Protein AF-A0A0C3RYG2-F1 (afdb_monomer_lite)

Secondary structure (DSSP, 8-state):
--------HHHHHHH-HHHHHHTTS---S---EETTEEPPP--S-HHHHHHHHHHHH-TT-HHHHHHT-SS--TTHHHHHHHHHHHHHHTT-HHHHHHHHHHHHHHS--SHHHHHHHHHHHHHHHHHHHSHHHHHHHTT-BTTB-SGGGS--HHHHHHHHHHHT-

Radius of gyration: 21.1 Å; chains: 1; bounding box: 51×34×57 Å

Organism: Phlebiopsis gigantea (strain 11061_1 CR5-6) (NCBI:txid745531)

Sequence (165 aa):
ISTLFRVNKGILGFNSPVFSGMFLLPEASTQELYEGVLVVRVTDTTEELVALLTTLHNPGMHHARSLLHSRVDPDLPSHLTPLMRMATKYLFDHVRTRVIAILHERWPQSFEQWLRAHAELSVIQDEQKHPRNRAAQGGLVDGKAVHERMPEPCAAIRFAQDYDV

Foldseek 3Di:
DDDDDDDDLCLLVVQFVQSVVVVPPPDDPDFDDDPNHGDDDDPDDPVLCCLQRVCSVDVVVVVLCVVVVALQAQCLLVVCLSPCVVCVVRVRVVSNVVSVVVLPVSDDPDPVSVVVVVVVLVVLQVQLVPPVNCVPQVSDDVNDDSSSRHHHPVSSVVSCVVNVD

pLDDT: mean 79.76, std 12.86, range [42.88, 95.56]

Structure (mmCIF, N/CA/C/O backbone):
data_AF-A0A0C3RYG2-F1
#
_entry.id   AF-A0A0C3RYG2-F1
#
loop_
_atom_site.group_PDB
_atom_site.id
_atom_site.type_symbol
_atom_site.label_atom_id
_atom_site.label_alt_id
_atom_site.label_comp_id
_atom_site.label_asym_id
_atom_site.label_entity_id
_atom_site.label_seq_id
_atom_site.pdbx_PDB_ins_code
_atom_site.Cartn_x
_atom_site.Cartn_y
_atom_site.Cartn_z
_atom_site.occupancy
_atom_site.B_iso_or_equiv
_atom_site.auth_seq_id
_atom_site.auth_comp_id
_atom_site.auth_asym_id
_atom_site.auth_atom_id
_atom_site.pdbx_PDB_model_num
ATOM 1 N N . ILE A 1 1 ? 2.378 17.391 18.733 1.00 61.00 1 ILE A N 1
ATOM 2 C CA . ILE A 1 1 ? 1.267 17.956 17.930 1.00 61.00 1 ILE A CA 1
ATOM 3 C C . ILE A 1 1 ? 0.307 16.808 17.657 1.00 61.00 1 ILE A C 1
ATOM 5 O O . ILE A 1 1 ? 0.777 15.764 17.229 1.00 61.00 1 ILE A O 1
ATOM 9 N N . SER A 1 2 ? -0.975 16.944 17.993 1.00 75.00 2 SER A N 1
ATOM 10 C CA . SER A 1 2 ? -2.005 15.942 17.685 1.00 75.00 2 SER A CA 1
ATOM 11 C C . SER A 1 2 ? -2.727 16.338 16.398 1.00 75.00 2 SER A C 1
ATOM 13 O O . SER A 1 2 ? -3.258 17.446 16.331 1.00 75.00 2 SER A O 1
ATOM 15 N N . THR A 1 3 ? -2.751 15.455 15.401 1.00 89.94 3 THR A N 1
ATOM 16 C CA . THR A 1 3 ? -3.464 15.681 14.134 1.00 89.94 3 THR A CA 1
ATOM 17 C C . THR A 1 3 ? -4.862 15.074 14.206 1.00 89.94 3 THR A C 1
ATOM 19 O O . THR A 1 3 ? -5.022 13.950 14.680 1.00 89.94 3 THR A O 1
ATOM 22 N N . LEU A 1 4 ? -5.872 15.805 13.731 1.00 91.69 4 LEU A N 1
ATOM 23 C CA . LEU A 1 4 ? -7.258 15.345 13.655 1.00 91.69 4 LEU A CA 1
ATOM 24 C C . LEU A 1 4 ? -7.704 15.285 12.194 1.00 91.69 4 LEU A C 1
ATOM 26 O O . LEU A 1 4 ? -7.449 16.207 11.421 1.00 91.69 4 LEU A O 1
ATOM 30 N N . PHE A 1 5 ? -8.408 14.213 11.839 1.00 91.06 5 PHE A N 1
ATOM 31 C CA . PHE A 1 5 ? -9.003 14.024 10.521 1.00 91.06 5 PHE A CA 1
ATOM 32 C C . PHE A 1 5 ? -10.514 13.908 10.658 1.00 91.06 5 PHE A C 1
ATOM 34 O O . PHE A 1 5 ? -11.012 13.111 11.452 1.00 91.06 5 PHE A O 1
ATOM 41 N N . ARG A 1 6 ? -11.251 14.677 9.853 1.00 91.56 6 ARG A N 1
ATOM 42 C CA . ARG A 1 6 ? -12.708 14.565 9.759 1.00 91.56 6 ARG A CA 1
ATOM 43 C C . ARG A 1 6 ? -13.069 13.787 8.503 1.00 91.56 6 ARG A C 1
ATOM 45 O O . ARG A 1 6 ? -12.725 14.190 7.397 1.00 91.56 6 ARG A O 1
ATOM 52 N N . VAL A 1 7 ? -13.746 12.661 8.689 1.00 90.50 7 VAL A N 1
ATOM 53 C CA . VAL A 1 7 ? -13.980 11.649 7.651 1.00 90.50 7 VAL A CA 1
ATOM 54 C C . VAL A 1 7 ? -15.409 11.126 7.717 1.00 90.50 7 VAL A C 1
ATOM 56 O O . VAL A 1 7 ? -16.079 11.228 8.746 1.00 90.50 7 VAL A O 1
ATOM 59 N N . ASN A 1 8 ? -15.896 10.557 6.614 1.00 90.50 8 ASN A N 1
ATOM 60 C CA . ASN A 1 8 ? -17.226 9.960 6.578 1.00 90.50 8 ASN A CA 1
ATOM 61 C C . ASN A 1 8 ? -17.206 8.550 7.201 1.00 90.50 8 ASN A C 1
ATOM 63 O O . ASN A 1 8 ? -16.564 7.637 6.678 1.00 90.50 8 ASN A O 1
ATOM 67 N N . LYS A 1 9 ? -17.961 8.371 8.295 1.00 90.06 9 LYS A N 1
ATOM 68 C CA . LYS A 1 9 ? -18.117 7.093 9.013 1.00 90.06 9 LYS A CA 1
ATOM 69 C C . LYS A 1 9 ? -18.581 5.955 8.096 1.00 90.06 9 LYS A C 1
ATOM 71 O O . LYS A 1 9 ? -18.072 4.845 8.198 1.00 90.06 9 LYS A O 1
ATOM 76 N N . GLY A 1 10 ? -19.524 6.235 7.195 1.00 90.31 10 GLY A N 1
ATOM 77 C CA . GLY A 1 10 ? -20.069 5.261 6.251 1.00 90.31 10 GLY A CA 1
ATOM 78 C C . GLY A 1 10 ? -19.032 4.782 5.240 1.00 90.31 10 GLY A C 1
ATOM 79 O O . GLY A 1 10 ? -18.930 3.583 5.019 1.00 90.31 10 GLY A O 1
ATOM 80 N N . ILE A 1 11 ? -18.209 5.687 4.695 1.00 90.12 11 ILE A N 1
ATOM 81 C CA . ILE A 1 11 ? -17.124 5.310 3.771 1.00 90.12 11 ILE A CA 1
ATOM 82 C C . ILE A 1 11 ? -16.127 4.390 4.476 1.00 90.12 11 ILE A C 1
ATOM 84 O O . ILE A 1 11 ? -15.783 3.348 3.928 1.00 90.12 11 ILE A O 1
ATOM 88 N N . LEU A 1 12 ? -15.687 4.735 5.689 1.00 91.69 12 LEU A N 1
ATOM 89 C CA . LEU A 1 12 ? -14.738 3.898 6.428 1.00 91.69 12 LEU A CA 1
ATOM 90 C C . LEU A 1 12 ? -15.342 2.554 6.840 1.00 91.69 12 LEU A C 1
ATOM 92 O O . LEU A 1 12 ? -14.717 1.525 6.617 1.00 91.69 12 LEU A O 1
ATOM 96 N N . GLY A 1 13 ? -16.555 2.553 7.395 1.00 92.62 13 GLY A N 1
ATOM 97 C CA . GLY A 1 13 ? -17.217 1.328 7.846 1.00 92.62 13 GLY A CA 1
ATOM 98 C C . GLY A 1 13 ? -17.579 0.383 6.698 1.00 92.62 13 GLY A C 1
ATOM 99 O O . GLY A 1 13 ? -17.436 -0.823 6.836 1.00 92.62 13 GLY A O 1
ATOM 100 N N . PHE A 1 14 ? -17.983 0.915 5.541 1.00 91.69 14 PHE A N 1
ATOM 101 C CA . PHE A 1 14 ? -18.263 0.100 4.354 1.00 91.69 14 PHE A CA 1
ATOM 102 C C . PHE A 1 14 ? -17.008 -0.600 3.823 1.00 91.69 14 PHE A C 1
ATOM 104 O O . PHE A 1 14 ? -17.065 -1.736 3.366 1.00 91.69 14 PHE A O 1
ATOM 111 N N . ASN A 1 15 ? -15.874 0.093 3.878 1.00 91.44 15 ASN A N 1
ATOM 112 C CA . ASN A 1 15 ? -14.630 -0.353 3.268 1.00 91.44 15 ASN A CA 1
ATOM 113 C C . ASN A 1 15 ? -13.715 -1.148 4.212 1.00 91.44 15 ASN A C 1
ATOM 115 O O . ASN A 1 15 ? -12.769 -1.772 3.735 1.00 91.44 15 ASN A O 1
ATOM 119 N N . SER A 1 16 ? -13.969 -1.100 5.522 1.00 95.19 16 SER A N 1
ATOM 120 C CA . SER A 1 16 ? -13.174 -1.766 6.550 1.00 95.19 16 SER A CA 1
ATOM 121 C C . SER A 1 16 ? -14.073 -2.360 7.638 1.00 95.19 16 SER A C 1
ATOM 123 O O . SER A 1 16 ? -14.720 -1.613 8.385 1.00 95.19 16 SER A O 1
ATOM 125 N N . PRO A 1 17 ? -14.066 -3.693 7.817 1.00 94.75 17 PRO A N 1
ATOM 126 C CA . PRO A 1 17 ? -14.790 -4.332 8.909 1.00 94.75 17 PRO A CA 1
ATOM 127 C C . PRO A 1 17 ? -14.222 -3.936 10.278 1.00 94.75 17 PRO A C 1
ATOM 129 O O . PRO A 1 17 ? -14.970 -3.889 11.252 1.00 94.75 17 PRO A O 1
ATOM 132 N N . VAL A 1 18 ? -12.931 -3.589 10.362 1.00 93.88 18 VAL A N 1
ATOM 133 C CA . VAL A 1 18 ? -12.302 -3.101 11.599 1.00 93.88 18 VAL A CA 1
ATOM 134 C C . VAL A 1 18 ? -12.916 -1.768 12.016 1.00 93.88 18 VAL A C 1
ATOM 136 O O . VAL A 1 18 ? -13.391 -1.645 13.144 1.00 93.88 18 VAL A O 1
ATOM 139 N N . PHE A 1 19 ? -12.980 -0.791 11.106 1.00 92.44 19 PHE A N 1
ATOM 140 C CA . PHE A 1 19 ? -13.630 0.488 11.397 1.00 92.44 19 PHE A CA 1
ATOM 141 C C . PHE A 1 19 ? -15.129 0.313 11.645 1.00 92.44 19 PHE A C 1
ATOM 143 O O . PHE A 1 19 ? -15.652 0.899 12.591 1.00 92.44 19 PHE A O 1
ATOM 150 N N . SER A 1 20 ? -15.812 -0.541 10.874 1.00 92.19 20 SER A N 1
ATOM 151 C CA . SER A 1 20 ? -17.217 -0.876 11.136 1.00 92.19 20 SER A CA 1
ATOM 152 C C . SER A 1 20 ? -17.419 -1.414 12.554 1.00 92.19 20 SER A C 1
ATOM 154 O O . SER A 1 20 ? -18.328 -0.973 13.251 1.00 92.19 20 SER A O 1
ATOM 156 N N . GLY A 1 21 ? -16.557 -2.325 13.009 1.00 90.00 21 GLY A N 1
ATOM 157 C CA . GLY A 1 21 ? -16.584 -2.858 14.369 1.00 90.00 21 GLY A CA 1
ATOM 158 C C . GLY A 1 21 ? -16.312 -1.784 15.422 1.00 90.00 21 GLY A C 1
ATOM 159 O O . GLY A 1 21 ? -17.091 -1.649 16.362 1.00 90.00 21 GLY A O 1
ATOM 160 N N . MET A 1 22 ? -15.274 -0.960 15.233 1.00 88.31 22 MET A N 1
ATOM 161 C CA . MET A 1 22 ? -14.938 0.1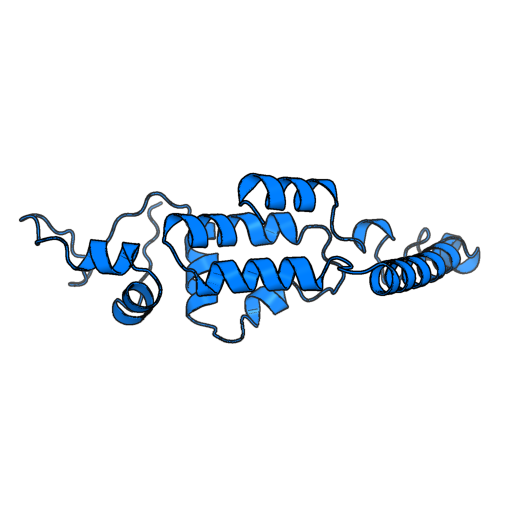55 16.137 1.00 88.31 22 MET A CA 1
ATOM 162 C C . MET A 1 22 ? -16.115 1.116 16.338 1.00 88.31 22 MET A C 1
ATOM 164 O O . MET A 1 22 ? -16.332 1.626 17.432 1.00 88.31 22 MET A O 1
ATOM 168 N N . PHE A 1 23 ? -16.892 1.336 15.283 1.00 86.19 23 PHE A N 1
ATOM 169 C CA . PHE A 1 23 ? -18.064 2.201 15.272 1.00 86.19 23 PHE A CA 1
ATOM 170 C C . PHE A 1 23 ? -19.330 1.611 15.906 1.00 86.19 23 PHE A C 1
ATOM 172 O O . PHE A 1 23 ? -20.285 2.370 16.106 1.00 86.19 23 PHE A O 1
ATOM 179 N N . LEU A 1 24 ? -19.356 0.295 16.134 1.00 84.25 24 LEU A N 1
ATOM 180 C CA . LEU A 1 24 ? -20.468 -0.461 16.722 1.00 84.25 24 LEU A CA 1
ATOM 181 C C . LEU A 1 24 ? -20.243 -0.792 18.202 1.00 84.25 24 LEU A C 1
ATOM 183 O O . LEU A 1 24 ? -21.185 -1.217 18.870 1.00 84.25 24 LEU A O 1
ATOM 187 N N . LEU A 1 25 ? -19.015 -0.635 18.711 1.00 77.88 25 LEU A N 1
ATOM 188 C CA . LEU A 1 25 ? -18.714 -0.883 20.118 1.00 77.88 25 LEU A CA 1
ATOM 189 C C . LEU A 1 25 ? -19.603 0.006 21.008 1.00 77.88 25 LEU A C 1
ATOM 191 O O . LEU A 1 25 ? -19.713 1.203 20.726 1.00 77.88 25 LEU A O 1
ATOM 195 N N . PRO A 1 26 ? -20.234 -0.558 22.062 1.00 59.75 26 PRO A N 1
ATOM 196 C CA . PRO A 1 26 ? -21.105 0.195 22.953 1.00 59.75 26 PRO A CA 1
ATOM 197 C C . PRO A 1 26 ? -20.380 1.422 23.487 1.00 59.75 26 PRO A C 1
ATOM 199 O O . PRO A 1 26 ? -19.211 1.336 23.870 1.00 59.75 26 PRO A O 1
ATOM 202 N N . GLU A 1 27 ? -21.078 2.553 23.499 1.00 60.00 27 GLU A N 1
ATOM 203 C CA . GLU A 1 27 ? -20.571 3.818 24.011 1.00 60.00 27 GLU A CA 1
ATOM 204 C C . GLU A 1 27 ? -20.145 3.622 25.472 1.00 60.00 27 GLU A C 1
ATOM 206 O O . GLU A 1 27 ? -20.965 3.624 26.390 1.00 60.00 27 GLU A O 1
ATOM 211 N N . ALA A 1 28 ? -18.849 3.402 25.712 1.00 56.41 28 ALA A N 1
ATOM 212 C CA . ALA A 1 28 ? -18.305 3.574 27.046 1.00 56.41 28 ALA A CA 1
ATOM 213 C C . ALA A 1 28 ? -18.634 5.013 27.462 1.00 56.41 28 ALA A C 1
ATOM 215 O O . ALA A 1 28 ? -18.523 5.928 26.646 1.00 56.41 28 ALA A O 1
ATOM 216 N N . SER A 1 29 ? -19.028 5.218 28.718 1.00 56.47 29 SER A N 1
ATOM 217 C CA . SER A 1 29 ? -19.558 6.467 29.294 1.00 56.47 29 SER A CA 1
ATOM 218 C C . SER A 1 29 ? -18.653 7.714 29.184 1.00 56.47 29 SER A C 1
ATOM 220 O O . SER A 1 29 ? -18.954 8.755 29.758 1.00 56.47 29 SER A O 1
ATOM 222 N N . THR A 1 30 ? -17.542 7.621 28.459 1.00 63.84 30 THR A N 1
ATOM 223 C CA . THR A 1 30 ? -16.529 8.648 28.210 1.00 63.84 30 THR A CA 1
ATOM 224 C C . THR A 1 30 ? -16.058 8.590 26.752 1.00 63.84 30 THR A C 1
ATOM 226 O O . THR A 1 30 ? -14.869 8.414 26.484 1.00 63.84 30 THR A O 1
ATOM 229 N N . GLN A 1 31 ? -16.976 8.684 25.786 1.00 73.69 31 GLN A N 1
ATOM 230 C CA . GLN A 1 31 ? -16.582 8.917 24.397 1.00 73.69 31 GLN A CA 1
ATOM 231 C C . GLN A 1 31 ? -16.064 10.348 24.246 1.00 73.69 31 GLN A C 1
ATOM 233 O O . GLN A 1 31 ? -16.739 11.317 24.589 1.00 73.69 31 GLN A O 1
ATOM 238 N N . GLU A 1 32 ? -14.840 10.476 23.744 1.00 83.12 32 GLU A N 1
ATOM 239 C CA . GLU A 1 32 ? -14.268 11.775 23.425 1.00 83.12 32 GLU A CA 1
ATOM 240 C C . GLU A 1 32 ? -14.981 12.345 22.198 1.00 83.12 32 GLU A C 1
ATOM 242 O O . GLU A 1 32 ? -15.009 11.732 21.128 1.00 83.12 32 GLU A O 1
ATOM 247 N N . LEU A 1 33 ? -15.572 13.524 22.368 1.00 85.62 33 LEU A N 1
ATOM 248 C CA . LEU A 1 33 ? -16.196 14.277 21.292 1.00 85.62 33 LEU A CA 1
ATOM 249 C C . LEU A 1 33 ? -15.338 15.496 20.976 1.00 85.62 33 LEU A C 1
ATOM 251 O O . LEU A 1 33 ? -14.919 16.227 21.873 1.00 85.62 33 LEU A O 1
ATOM 255 N N . TYR A 1 34 ? -15.137 15.749 19.690 1.00 85.94 34 TYR A N 1
ATOM 256 C CA . TYR A 1 34 ? -14.534 16.975 19.189 1.00 85.94 34 TYR A CA 1
ATOM 257 C C . TYR A 1 34 ? -15.535 17.634 18.249 1.00 85.94 34 TYR A C 1
ATOM 259 O O . TYR A 1 34 ? -15.981 17.017 17.284 1.00 85.94 34 TYR A O 1
ATOM 267 N N . GLU A 1 35 ? -15.957 18.857 18.578 1.00 87.81 35 GLU A N 1
ATOM 268 C CA . GLU A 1 35 ? -17.014 19.580 17.849 1.00 87.81 35 GLU A CA 1
ATOM 269 C C . GLU A 1 35 ? -18.315 18.765 17.674 1.00 87.81 35 GLU A C 1
ATOM 271 O O . GLU A 1 35 ? -18.974 18.814 16.637 1.00 87.81 35 GLU A O 1
ATOM 276 N N . GLY A 1 36 ? -18.678 17.971 18.688 1.00 83.38 36 GLY A N 1
ATOM 277 C CA . GLY A 1 36 ? -19.873 17.118 18.655 1.00 83.38 36 GLY A CA 1
ATOM 278 C C . GLY A 1 36 ? -19.749 15.874 17.767 1.00 83.38 36 GLY A C 1
ATOM 279 O O . GLY A 1 36 ? -20.740 15.177 17.561 1.00 83.38 36 GLY A O 1
ATOM 280 N N . VAL A 1 37 ? -18.554 15.574 17.248 1.00 86.50 37 VAL A N 1
ATOM 281 C CA . VAL A 1 37 ? -18.265 14.371 16.457 1.00 86.50 37 VAL A CA 1
ATOM 282 C C . VAL A 1 37 ? -17.430 13.397 17.284 1.00 86.50 37 VAL A C 1
ATOM 284 O O . VAL A 1 37 ? -16.503 13.804 17.982 1.00 86.50 37 VAL A O 1
ATOM 287 N N . LEU A 1 38 ? -17.747 12.103 17.181 1.00 85.81 38 LEU A N 1
ATOM 288 C CA . LEU A 1 38 ? -16.994 11.036 17.834 1.00 85.81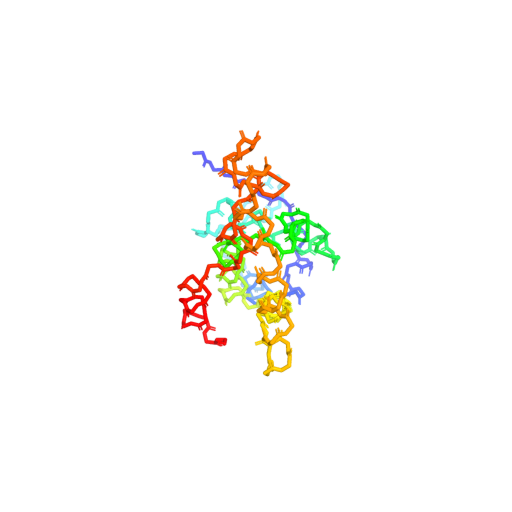 38 LEU A CA 1
ATOM 289 C C . LEU A 1 38 ? -15.532 11.026 17.378 1.00 85.81 38 LEU A C 1
ATOM 291 O O . LEU A 1 38 ? -15.249 10.902 16.183 1.00 85.81 38 LEU A O 1
ATOM 295 N N . VAL A 1 39 ? -14.615 11.097 18.339 1.00 87.38 39 VAL A N 1
ATOM 296 C CA . VAL A 1 39 ? -13.179 10.962 18.102 1.00 87.38 39 VAL A CA 1
ATOM 297 C C . VAL A 1 39 ? -12.779 9.505 18.280 1.00 87.38 39 VAL A C 1
ATOM 299 O O . VAL A 1 39 ? -12.950 8.918 19.346 1.00 87.38 39 VAL A O 1
ATOM 302 N N . VAL A 1 40 ? -12.193 8.928 17.233 1.00 87.12 40 VAL A N 1
ATOM 303 C CA . VAL A 1 40 ? -11.548 7.614 17.297 1.00 87.12 40 VAL A CA 1
ATOM 304 C C . VAL A 1 40 ? -10.042 7.822 17.324 1.00 87.12 40 VAL A C 1
ATOM 306 O O . VAL A 1 40 ? -9.470 8.396 16.397 1.00 87.12 40 VAL A O 1
ATOM 309 N N . ARG A 1 41 ? -9.394 7.362 18.397 1.00 88.19 41 ARG A N 1
ATOM 310 C CA . ARG A 1 41 ? -7.935 7.399 18.524 1.00 88.19 41 ARG A CA 1
ATOM 311 C C . ARG A 1 41 ? -7.329 6.172 17.861 1.00 88.19 41 ARG A C 1
ATOM 313 O O . ARG A 1 41 ? -7.689 5.043 18.180 1.00 88.19 41 ARG A O 1
ATOM 320 N N . VAL A 1 42 ? -6.377 6.415 16.972 1.00 89.50 42 VAL A N 1
ATOM 321 C CA . VAL A 1 42 ? -5.577 5.389 16.301 1.00 89.50 42 VAL A CA 1
ATOM 322 C C . VAL A 1 42 ? -4.100 5.612 16.615 1.00 89.50 42 VAL A C 1
ATOM 324 O O . VAL A 1 42 ? -3.702 6.705 17.016 1.00 89.50 42 VAL A O 1
ATOM 327 N N . THR A 1 43 ? -3.293 4.565 16.471 1.00 91.25 43 THR A N 1
ATOM 328 C CA . THR A 1 43 ? -1.849 4.588 16.766 1.00 91.25 43 THR A CA 1
ATOM 329 C C . THR A 1 43 ? -0.974 4.834 15.536 1.00 91.25 43 THR A C 1
ATOM 331 O O . THR A 1 43 ? 0.246 4.874 15.664 1.00 91.25 43 THR A O 1
ATOM 334 N N . ASP A 1 44 ? -1.582 4.964 14.357 1.00 92.69 44 ASP A N 1
ATOM 335 C CA . ASP A 1 44 ? -0.882 5.131 13.080 1.00 92.69 44 ASP A CA 1
ATOM 336 C C . ASP A 1 44 ? -0.328 6.540 12.904 1.00 92.69 44 ASP A C 1
ATOM 338 O O . ASP A 1 44 ? -0.806 7.500 13.524 1.00 92.69 44 ASP A O 1
ATOM 342 N N . THR A 1 45 ? 0.676 6.674 12.038 1.00 92.12 45 THR A N 1
ATOM 343 C CA . THR A 1 45 ? 1.251 7.991 11.769 1.00 92.12 45 THR A CA 1
ATOM 344 C C . THR A 1 45 ? 0.319 8.838 10.903 1.00 92.12 45 THR A C 1
ATOM 346 O O . THR A 1 45 ? -0.581 8.349 10.213 1.00 92.12 45 THR A O 1
ATOM 349 N N . THR A 1 46 ? 0.546 10.152 10.928 1.00 90.88 46 THR A N 1
ATOM 350 C CA . THR A 1 46 ? -0.233 11.106 10.128 1.00 90.88 46 THR A CA 1
ATOM 351 C C . THR A 1 46 ? -0.116 10.783 8.635 1.00 90.88 46 THR A C 1
ATOM 353 O O . THR A 1 46 ? -1.109 10.818 7.913 1.00 90.88 46 THR A O 1
ATOM 356 N N . GLU A 1 47 ? 1.083 10.425 8.178 1.00 88.44 47 GLU A N 1
ATOM 357 C CA . GLU A 1 47 ? 1.408 10.144 6.778 1.00 88.44 47 GLU A CA 1
ATOM 358 C C . GLU A 1 47 ? 0.661 8.910 6.258 1.00 88.44 47 GLU A C 1
ATOM 360 O O . GLU A 1 47 ? 0.114 8.927 5.155 1.00 88.44 47 GLU A O 1
ATOM 365 N N . GLU A 1 48 ? 0.581 7.858 7.071 1.00 89.56 48 GLU A N 1
ATOM 366 C CA . GLU A 1 48 ? -0.142 6.629 6.740 1.00 89.56 48 GLU A CA 1
ATOM 367 C C . GLU A 1 48 ? -1.642 6.857 6.597 1.00 89.56 48 GLU A C 1
ATOM 369 O O . GLU A 1 48 ? -2.269 6.385 5.643 1.00 89.56 48 GLU A O 1
ATOM 374 N N . LEU A 1 49 ? -2.218 7.605 7.541 1.00 91.25 49 LEU A N 1
ATOM 375 C CA . LEU A 1 49 ? -3.635 7.941 7.523 1.00 91.25 49 LEU A CA 1
ATOM 376 C C . LEU A 1 49 ? -3.966 8.822 6.325 1.00 91.25 49 LEU A C 1
ATOM 378 O O . LEU A 1 49 ? -4.964 8.569 5.656 1.00 91.25 49 LEU A O 1
ATOM 382 N N . VAL A 1 50 ? -3.121 9.804 6.001 1.00 88.25 50 VAL A N 1
ATOM 383 C CA . VAL A 1 50 ? -3.290 10.618 4.790 1.00 88.25 50 VAL A CA 1
ATOM 384 C C . VAL A 1 50 ? -3.270 9.731 3.547 1.00 88.25 50 VAL A C 1
ATOM 386 O O . VAL A 1 50 ? -4.206 9.797 2.753 1.00 88.25 50 VAL A O 1
ATOM 389 N N . ALA A 1 51 ? -2.275 8.851 3.395 1.00 83.62 51 ALA A N 1
ATOM 390 C CA . ALA A 1 51 ? -2.174 7.966 2.232 1.00 83.62 51 ALA A CA 1
ATOM 391 C C . ALA A 1 51 ? -3.420 7.074 2.060 1.00 83.62 51 ALA A C 1
ATOM 393 O O . ALA A 1 51 ? -3.968 6.965 0.956 1.00 83.62 51 ALA A O 1
ATOM 394 N N . LEU A 1 52 ? -3.907 6.480 3.154 1.00 88.44 52 LEU A N 1
ATOM 395 C CA . LEU A 1 52 ? -5.122 5.665 3.156 1.00 88.44 52 LEU A CA 1
ATOM 396 C C . LEU A 1 52 ? -6.369 6.500 2.828 1.00 88.44 52 LEU A C 1
ATOM 398 O O . LEU A 1 52 ? -7.139 6.148 1.934 1.00 88.44 52 LEU A O 1
ATOM 402 N N . LEU A 1 53 ? -6.580 7.614 3.530 1.00 89.62 53 LEU A N 1
ATOM 403 C CA . LEU A 1 53 ? -7.781 8.436 3.379 1.00 89.62 53 LEU A CA 1
ATOM 404 C C . LEU A 1 53 ? -7.855 9.080 1.993 1.00 89.62 53 LEU A C 1
ATOM 406 O O . LEU A 1 53 ? -8.930 9.091 1.391 1.00 89.62 53 LEU A O 1
ATOM 410 N N . THR A 1 54 ? -6.733 9.557 1.452 1.00 84.38 54 THR A N 1
ATOM 411 C CA . THR A 1 54 ? -6.662 10.071 0.077 1.00 84.38 54 THR A CA 1
ATOM 412 C C . THR A 1 54 ? -6.991 8.982 -0.942 1.00 84.38 54 THR A C 1
ATOM 414 O O . THR A 1 54 ? -7.682 9.257 -1.922 1.00 84.38 54 THR A O 1
ATOM 417 N N . THR A 1 55 ? -6.553 7.744 -0.698 1.00 81.81 55 THR A N 1
ATOM 418 C CA . THR A 1 55 ? -6.879 6.593 -1.552 1.00 81.81 55 THR A CA 1
ATOM 419 C C . THR A 1 55 ? -8.378 6.289 -1.548 1.00 81.81 55 THR A C 1
ATOM 421 O O . THR A 1 55 ? -8.969 6.126 -2.612 1.00 81.81 55 THR A O 1
ATOM 424 N N . LEU A 1 56 ? -9.015 6.270 -0.374 1.00 83.06 56 LEU A N 1
ATOM 425 C CA . LEU A 1 56 ? -10.442 5.950 -0.238 1.00 83.06 56 LEU A CA 1
ATOM 426 C C . LEU A 1 56 ? -11.365 7.005 -0.863 1.00 83.06 56 LEU A C 1
ATOM 428 O O . LEU A 1 56 ? -12.419 6.667 -1.394 1.00 83.06 56 LEU A O 1
ATOM 432 N N . HIS A 1 57 ? -10.981 8.282 -0.808 1.00 78.75 57 HIS A N 1
ATOM 433 C CA . HIS A 1 57 ? -11.799 9.378 -1.342 1.00 78.75 57 HIS A CA 1
ATOM 434 C C . HIS A 1 57 ? -11.528 9.673 -2.825 1.00 78.75 57 HIS A C 1
ATOM 436 O O . HIS A 1 57 ? -12.233 10.483 -3.425 1.00 78.75 57 HIS A O 1
ATOM 442 N N . ASN A 1 58 ? -10.539 9.017 -3.438 1.00 74.06 58 ASN A N 1
ATOM 443 C CA . ASN A 1 58 ? -10.240 9.148 -4.860 1.00 74.06 58 ASN A CA 1
ATOM 444 C C . ASN A 1 58 ? -10.321 7.770 -5.541 1.00 74.06 58 ASN A C 1
ATOM 446 O O . ASN A 1 58 ? -9.300 7.089 -5.658 1.00 74.06 58 ASN A O 1
ATOM 450 N N . PRO A 1 59 ? -11.509 7.352 -6.024 1.00 56.38 59 PRO A N 1
ATOM 451 C CA . PRO A 1 59 ? -11.730 6.003 -6.555 1.00 56.38 59 PRO A CA 1
ATOM 452 C C . PRO A 1 59 ? -10.885 5.673 -7.796 1.00 56.38 59 PRO A C 1
ATOM 454 O O . PRO A 1 59 ? -10.671 4.504 -8.100 1.00 56.38 59 PRO A O 1
ATOM 457 N N . GLY A 1 60 ? -10.353 6.678 -8.503 1.00 56.50 60 GLY A N 1
ATOM 458 C CA . GLY A 1 60 ? -9.422 6.463 -9.616 1.00 56.50 60 GLY A CA 1
ATOM 459 C C . GLY A 1 60 ? -7.970 6.250 -9.181 1.00 56.50 60 GLY A C 1
ATOM 460 O O . GLY A 1 60 ? -7.108 5.992 -10.026 1.00 56.50 60 GLY A O 1
ATOM 461 N N . MET A 1 61 ? -7.668 6.408 -7.883 1.00 56.28 61 MET A N 1
ATOM 462 C CA . MET A 1 61 ? -6.307 6.468 -7.354 1.00 56.28 61 MET A CA 1
ATOM 463 C C . MET A 1 61 ? -5.442 7.423 -8.190 1.00 56.28 61 MET A C 1
ATOM 465 O O . MET A 1 61 ? -4.246 7.202 -8.337 1.00 56.28 61 MET A O 1
ATOM 469 N N . HIS A 1 62 ? -6.020 8.485 -8.771 1.00 49.22 62 HIS A N 1
ATOM 470 C CA . HIS A 1 62 ? -5.262 9.390 -9.634 1.00 49.22 62 HIS A CA 1
ATOM 471 C C . HIS A 1 62 ? -4.096 10.004 -8.874 1.00 49.22 62 HIS A C 1
ATOM 473 O O . HIS A 1 62 ? -3.083 10.247 -9.500 1.00 49.22 62 HIS A O 1
ATOM 479 N N . HIS A 1 63 ? -4.187 10.149 -7.546 1.00 48.47 63 HIS A N 1
ATOM 480 C CA . HIS A 1 63 ? -3.060 10.517 -6.693 1.00 48.47 63 HIS A CA 1
ATOM 481 C C . HIS A 1 63 ? -2.040 9.402 -6.464 1.00 48.47 63 HIS A C 1
ATOM 483 O O . HIS A 1 63 ? -0.863 9.705 -6.534 1.00 48.47 63 HIS A O 1
ATOM 489 N N . ALA A 1 64 ? -2.424 8.133 -6.284 1.00 48.38 64 ALA A N 1
ATOM 490 C CA . ALA A 1 64 ? -1.442 7.044 -6.303 1.00 48.38 64 ALA A CA 1
ATOM 491 C C . ALA A 1 64 ? -0.788 6.969 -7.690 1.00 48.38 64 ALA A C 1
ATOM 493 O O . ALA A 1 64 ? 0.417 7.043 -7.803 1.00 48.38 64 ALA A O 1
ATOM 494 N N . ARG A 1 65 ? -1.553 6.998 -8.784 1.00 49.38 65 ARG A N 1
ATOM 495 C CA . ARG A 1 65 ? -1.014 7.111 -10.148 1.00 49.38 65 ARG A CA 1
ATOM 496 C C . ARG A 1 65 ? -0.221 8.409 -10.380 1.00 49.38 65 ARG A C 1
ATOM 498 O O . ARG A 1 65 ? 0.663 8.374 -11.223 1.00 49.38 65 ARG A O 1
ATOM 505 N N . SER A 1 66 ? -0.520 9.508 -9.672 1.00 47.06 66 SER A N 1
ATOM 506 C CA . SER A 1 66 ? 0.161 1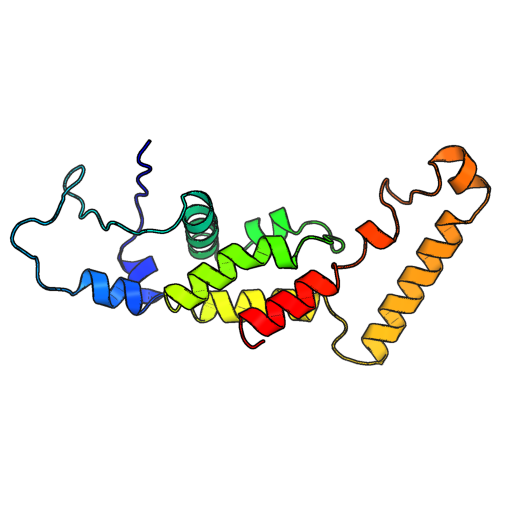0.825 -9.705 1.00 47.06 66 SER A CA 1
ATOM 507 C C . SER A 1 66 ? 1.497 10.816 -8.985 1.00 47.06 66 SER A C 1
ATOM 509 O O . SER A 1 66 ? 2.506 11.196 -9.567 1.00 47.06 66 SER A O 1
ATOM 511 N N . LEU A 1 67 ? 1.535 10.252 -7.780 1.00 47.28 67 LEU A N 1
ATOM 512 C CA . LEU A 1 67 ? 2.770 9.914 -7.075 1.00 47.28 67 LEU A CA 1
ATOM 513 C C . LEU A 1 67 ? 3.607 8.911 -7.888 1.00 47.28 67 LEU A C 1
ATOM 515 O O . LEU A 1 67 ? 4.827 8.948 -7.846 1.00 47.28 67 LEU A O 1
ATOM 519 N N . LEU A 1 68 ? 2.951 8.080 -8.706 1.00 49.12 68 LEU A N 1
ATOM 520 C CA . LEU A 1 68 ? 3.554 7.057 -9.563 1.00 49.12 68 LEU A CA 1
ATOM 521 C C . LEU A 1 68 ? 3.639 7.461 -11.049 1.00 49.12 68 LEU A C 1
ATOM 523 O O . LEU A 1 68 ? 3.641 6.581 -11.921 1.00 49.12 68 LEU A O 1
ATOM 527 N N . HIS A 1 69 ? 3.686 8.770 -11.355 1.00 42.88 69 HIS A N 1
ATOM 528 C CA . HIS A 1 69 ? 3.641 9.322 -12.726 1.00 42.88 69 HIS A CA 1
ATOM 529 C C . HIS A 1 69 ? 4.810 8.930 -13.631 1.00 42.88 69 HIS A C 1
ATOM 531 O O . HIS A 1 69 ? 4.780 9.192 -14.832 1.00 42.88 69 HIS A O 1
ATOM 537 N N . SER A 1 70 ? 5.815 8.242 -13.109 1.00 50.69 70 SER A N 1
ATOM 538 C CA . SER A 1 70 ? 6.810 7.583 -13.936 1.00 50.69 70 SER A CA 1
ATOM 539 C C . SER A 1 70 ? 6.464 6.095 -14.004 1.00 50.69 70 SER A C 1
ATOM 541 O O . SER A 1 70 ? 6.279 5.449 -12.972 1.00 50.69 70 SER A O 1
ATOM 543 N N . ARG A 1 71 ? 6.469 5.480 -15.196 1.00 52.16 71 ARG A N 1
ATOM 544 C CA . ARG A 1 71 ? 6.517 4.003 -15.371 1.00 52.16 71 ARG A CA 1
ATOM 545 C C . ARG A 1 71 ? 7.750 3.340 -14.691 1.00 52.16 71 ARG A C 1
ATOM 547 O O . ARG A 1 71 ? 7.980 2.152 -14.834 1.00 52.16 71 ARG A O 1
ATOM 554 N N . VAL A 1 72 ? 8.500 4.132 -13.936 1.00 57.81 72 VAL A N 1
ATOM 555 C CA . VAL A 1 72 ? 9.949 4.253 -13.788 1.00 57.81 72 VAL A CA 1
ATOM 556 C C . VAL A 1 72 ? 10.166 4.920 -12.409 1.00 57.81 72 VAL A C 1
ATOM 558 O O . VAL A 1 72 ? 10.825 5.951 -12.283 1.00 57.81 72 VAL A O 1
ATOM 561 N N . ASP A 1 73 ? 9.416 4.466 -11.402 1.00 69.75 73 ASP A N 1
ATOM 562 C CA . ASP A 1 73 ? 9.630 4.860 -10.010 1.00 69.75 73 ASP A CA 1
ATOM 563 C C . ASP A 1 73 ? 10.319 3.675 -9.322 1.00 69.75 73 ASP A C 1
ATOM 565 O O . ASP A 1 73 ? 9.653 2.658 -9.087 1.00 69.75 73 ASP A O 1
ATOM 569 N N . PRO A 1 74 ? 11.643 3.751 -9.092 1.00 71.50 74 PRO A N 1
ATOM 570 C CA . PRO A 1 74 ? 12.397 2.670 -8.471 1.00 71.50 74 PRO A CA 1
ATOM 571 C C . PRO A 1 74 ? 11.909 2.403 -7.043 1.00 71.50 74 PRO A C 1
ATOM 573 O O . PRO A 1 74 ? 11.903 1.254 -6.600 1.00 71.50 74 PRO A O 1
ATOM 576 N N . ASP A 1 75 ? 11.397 3.440 -6.377 1.00 77.50 75 ASP A N 1
ATOM 577 C CA . ASP A 1 75 ? 10.983 3.430 -4.976 1.00 77.50 75 ASP A CA 1
ATOM 578 C C . ASP A 1 75 ? 9.503 3.071 -4.790 1.00 77.50 75 ASP A C 1
ATOM 580 O O . ASP A 1 75 ? 8.983 3.095 -3.673 1.00 77.50 75 ASP A O 1
ATOM 584 N N . LEU A 1 76 ? 8.816 2.672 -5.868 1.00 80.00 76 LEU A N 1
ATOM 585 C CA . LEU A 1 76 ? 7.412 2.267 -5.840 1.00 80.00 76 LEU A CA 1
ATOM 586 C C . LEU A 1 76 ? 7.085 1.292 -4.687 1.00 80.00 76 LEU A C 1
ATOM 588 O O . LEU A 1 76 ? 6.115 1.560 -3.974 1.00 80.00 76 LEU A O 1
ATOM 592 N N . PRO A 1 77 ? 7.825 0.183 -4.455 1.00 81.81 77 PRO A N 1
ATOM 593 C CA . PRO A 1 77 ? 7.506 -0.726 -3.351 1.00 81.81 77 PRO A CA 1
ATOM 594 C C . PRO A 1 77 ? 7.562 -0.027 -1.984 1.00 81.81 77 PRO A C 1
ATOM 596 O O . PRO A 1 77 ? 6.680 -0.218 -1.143 1.00 81.81 77 PRO A O 1
ATOM 599 N N . SER A 1 78 ? 8.544 0.855 -1.785 1.00 84.00 78 SER A N 1
ATOM 600 C CA . SER A 1 78 ? 8.685 1.668 -0.574 1.00 84.00 78 SER A CA 1
ATOM 601 C C . SER A 1 78 ? 7.511 2.635 -0.411 1.00 84.00 78 SER A C 1
ATOM 603 O O . SER A 1 78 ? 6.963 2.752 0.684 1.00 84.00 78 SER A O 1
ATOM 605 N N . HIS A 1 79 ? 7.053 3.263 -1.498 1.00 81.81 79 HIS A N 1
ATOM 606 C CA . HIS A 1 79 ? 5.879 4.144 -1.499 1.00 81.81 79 HIS A CA 1
ATOM 607 C C . HIS A 1 79 ? 4.564 3.401 -1.222 1.00 81.81 79 HIS A C 1
ATOM 609 O O . HIS A 1 79 ? 3.661 3.950 -0.588 1.00 81.81 79 HIS A O 1
ATOM 615 N N . LEU A 1 80 ? 4.445 2.150 -1.671 1.00 85.50 80 LEU A N 1
ATOM 616 C CA . LEU A 1 80 ? 3.258 1.320 -1.449 1.00 85.50 80 LEU A CA 1
ATOM 617 C C . LEU A 1 80 ? 3.213 0.697 -0.049 1.00 85.50 80 LEU A C 1
ATOM 619 O O . LEU A 1 80 ? 2.126 0.389 0.440 1.00 85.50 80 LEU A O 1
ATOM 623 N N . THR A 1 81 ? 4.363 0.526 0.607 1.00 87.81 81 THR A N 1
ATOM 624 C CA . THR A 1 81 ? 4.478 -0.155 1.908 1.00 87.81 81 THR A CA 1
ATOM 625 C C . THR A 1 81 ? 3.564 0.442 2.991 1.00 87.81 81 THR A C 1
ATOM 627 O O . THR A 1 81 ? 2.814 -0.327 3.595 1.00 87.81 81 THR A O 1
ATOM 630 N N . PRO A 1 82 ? 3.526 1.770 3.234 1.00 87.88 82 PRO A N 1
ATOM 631 C CA . PRO A 1 82 ? 2.638 2.356 4.243 1.00 87.88 82 PRO A CA 1
ATOM 632 C C . PRO A 1 82 ? 1.156 2.098 3.948 1.00 87.88 82 PRO A C 1
ATOM 634 O O . PRO A 1 82 ? 0.380 1.766 4.843 1.00 87.88 82 PRO A O 1
ATOM 637 N N . LEU A 1 83 ? 0.762 2.192 2.675 1.00 89.38 83 LEU A N 1
ATOM 638 C CA . LEU A 1 83 ? -0.617 1.951 2.259 1.00 89.38 83 LEU A CA 1
ATOM 639 C C . LEU A 1 83 ? -1.001 0.474 2.416 1.00 89.38 83 LEU A C 1
ATOM 641 O O . LEU A 1 83 ? -2.089 0.173 2.904 1.00 89.38 83 LEU A O 1
ATOM 645 N N . MET A 1 84 ? -0.103 -0.444 2.052 1.00 92.12 84 MET A N 1
ATOM 646 C CA . MET A 1 84 ? -0.295 -1.886 2.222 1.00 92.12 84 MET A CA 1
ATOM 647 C C . MET A 1 84 ? -0.414 -2.280 3.696 1.00 92.12 84 MET A C 1
ATOM 649 O O . MET A 1 84 ? -1.292 -3.070 4.060 1.00 92.12 84 MET A O 1
ATOM 653 N N . ARG A 1 85 ? 0.421 -1.685 4.556 1.00 93.06 85 ARG A N 1
ATOM 654 C CA . ARG A 1 85 ? 0.369 -1.864 6.010 1.00 93.06 85 ARG A CA 1
ATOM 655 C C . ARG A 1 85 ? -0.990 -1.465 6.566 1.00 93.06 85 ARG A C 1
ATOM 657 O O . ARG A 1 85 ? -1.619 -2.259 7.261 1.00 93.06 85 ARG A O 1
ATOM 664 N N . MET A 1 86 ? -1.470 -0.275 6.211 1.00 94.19 86 MET A N 1
ATOM 665 C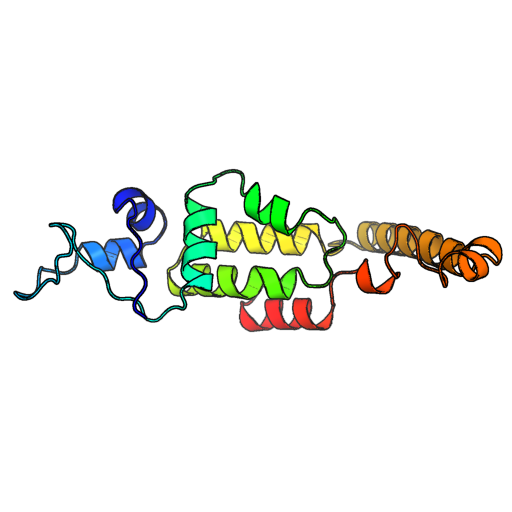 CA . MET A 1 86 ? -2.778 0.225 6.638 1.00 94.19 86 MET A CA 1
ATOM 666 C C . MET A 1 86 ? -3.927 -0.623 6.099 1.00 94.19 86 MET A C 1
ATOM 668 O O . MET A 1 86 ? -4.851 -0.956 6.843 1.00 94.19 86 MET A O 1
ATOM 672 N N . ALA A 1 87 ? -3.858 -1.011 4.824 1.00 93.56 87 ALA A N 1
ATOM 673 C CA . ALA A 1 87 ? -4.865 -1.863 4.211 1.00 93.56 87 ALA A CA 1
ATOM 674 C C . ALA A 1 87 ? -4.946 -3.228 4.901 1.00 93.56 87 ALA A C 1
ATOM 676 O O . ALA A 1 87 ? -6.040 -3.720 5.150 1.00 93.56 87 ALA A O 1
ATOM 677 N N . THR A 1 88 ? -3.803 -3.798 5.278 1.00 94.81 88 THR A N 1
ATOM 678 C CA . THR A 1 88 ? -3.740 -5.072 6.003 1.00 94.81 88 THR A CA 1
ATOM 679 C C . THR A 1 88 ? -4.219 -4.914 7.451 1.00 94.81 88 THR A C 1
ATOM 681 O O . THR A 1 88 ? -5.054 -5.691 7.902 1.00 94.81 88 THR A O 1
ATOM 684 N N . LYS A 1 89 ? -3.772 -3.872 8.169 1.00 95.25 89 LYS A N 1
ATOM 685 C CA . LYS A 1 89 ? -4.145 -3.609 9.573 1.00 95.25 89 LYS A CA 1
ATOM 686 C C . LYS A 1 89 ? -5.648 -3.404 9.756 1.00 95.25 89 LYS A C 1
ATOM 688 O O . LYS A 1 89 ? -6.228 -3.897 10.720 1.00 95.25 89 LYS A O 1
ATOM 693 N N . TYR A 1 90 ? -6.267 -2.663 8.843 1.00 95.56 90 TYR A N 1
ATOM 694 C CA . TYR A 1 90 ? -7.680 -2.303 8.919 1.00 95.56 90 TYR A CA 1
ATOM 695 C C . TYR A 1 90 ? -8.568 -3.121 7.977 1.00 95.56 90 TYR A C 1
ATOM 697 O O . TYR A 1 90 ? -9.756 -2.830 7.874 1.00 95.56 90 TYR A O 1
ATOM 705 N N . LEU A 1 91 ? -8.031 -4.154 7.321 1.00 95.31 91 LEU A N 1
ATOM 706 C CA . LEU A 1 91 ? -8.775 -5.046 6.423 1.00 95.31 91 LEU A CA 1
ATOM 707 C C . LEU A 1 91 ? -9.503 -4.301 5.287 1.00 95.31 91 LEU A C 1
ATOM 709 O O . LEU A 1 91 ? -10.680 -4.521 5.014 1.00 95.31 91 LEU A O 1
ATOM 713 N N . PHE A 1 92 ? -8.796 -3.389 4.620 1.00 93.88 92 PHE A N 1
ATOM 714 C CA . PHE A 1 92 ? -9.259 -2.763 3.382 1.00 93.88 92 PHE A CA 1
ATOM 715 C C . PHE A 1 92 ? -8.899 -3.640 2.173 1.00 93.88 92 PHE A C 1
ATOM 717 O O . PHE A 1 92 ? -7.977 -3.326 1.414 1.00 93.88 92 PHE A O 1
ATOM 724 N N . ASP A 1 93 ? -9.634 -4.733 1.972 1.00 91.94 93 ASP A N 1
ATOM 725 C CA . ASP A 1 93 ? -9.306 -5.764 0.969 1.00 91.94 93 ASP A CA 1
ATOM 726 C C . ASP A 1 93 ? -9.202 -5.223 -0.463 1.00 91.94 93 ASP A C 1
ATOM 728 O O . ASP A 1 93 ? -8.322 -5.616 -1.233 1.00 91.94 93 ASP A O 1
ATOM 732 N N . HIS A 1 94 ? -10.063 -4.270 -0.824 1.00 88.25 94 HIS A N 1
ATOM 733 C CA . HIS A 1 94 ? -10.031 -3.637 -2.141 1.00 88.25 94 HIS A CA 1
ATOM 734 C C . HIS A 1 94 ? -8.764 -2.784 -2.342 1.00 88.25 94 HIS A C 1
ATOM 736 O O . HIS A 1 94 ? -8.185 -2.795 -3.430 1.00 88.25 94 HIS A O 1
ATOM 742 N N . VAL A 1 95 ? -8.290 -2.088 -1.296 1.00 89.19 95 VAL A N 1
ATOM 743 C CA . VAL A 1 95 ? -7.026 -1.334 -1.338 1.00 89.19 95 VAL A CA 1
ATOM 744 C C . VAL A 1 95 ? -5.864 -2.306 -1.466 1.00 89.19 95 VAL A C 1
ATOM 746 O O . VAL A 1 95 ? -5.029 -2.123 -2.349 1.00 89.19 95 VAL A O 1
ATOM 749 N N . ARG A 1 96 ? -5.842 -3.369 -0.651 1.00 91.38 96 ARG A N 1
ATOM 750 C CA . ARG A 1 96 ? -4.809 -4.411 -0.712 1.00 91.38 96 ARG A CA 1
ATOM 751 C C . ARG A 1 96 ? -4.726 -5.022 -2.113 1.00 91.38 96 ARG A C 1
ATOM 753 O O . ARG A 1 96 ? -3.667 -4.989 -2.730 1.00 91.38 96 ARG A O 1
ATOM 760 N N . THR A 1 97 ? -5.853 -5.479 -2.657 1.00 90.00 97 THR A N 1
ATOM 761 C CA . THR A 1 97 ? -5.938 -6.048 -4.015 1.00 90.00 97 THR A CA 1
ATOM 762 C C . THR A 1 97 ? -5.418 -5.071 -5.067 1.00 90.00 97 THR A C 1
ATOM 764 O O . THR A 1 97 ? -4.689 -5.455 -5.982 1.00 90.00 97 THR A O 1
ATOM 767 N N . ARG A 1 98 ? -5.749 -3.781 -4.935 1.00 86.31 98 ARG A N 1
ATOM 768 C CA . ARG A 1 98 ? -5.292 -2.768 -5.885 1.00 86.31 98 ARG A CA 1
ATOM 769 C C . ARG A 1 98 ? -3.791 -2.507 -5.790 1.00 86.31 98 ARG A C 1
ATOM 771 O O . ARG A 1 98 ? -3.154 -2.368 -6.831 1.00 86.31 98 ARG A O 1
ATOM 778 N N . VAL A 1 99 ? -3.233 -2.445 -4.583 1.00 87.06 99 VAL A N 1
ATOM 779 C CA . VAL A 1 99 ? -1.787 -2.287 -4.362 1.00 87.06 99 VAL A CA 1
ATOM 780 C C . VAL A 1 99 ? -1.020 -3.459 -4.981 1.00 87.06 99 VAL A C 1
ATOM 782 O O . VAL A 1 99 ? -0.057 -3.234 -5.712 1.00 87.06 99 VAL A O 1
ATOM 785 N N . ILE A 1 100 ? -1.501 -4.687 -4.775 1.00 88.25 100 ILE A N 1
ATOM 786 C CA . ILE A 1 100 ? -0.945 -5.905 -5.383 1.00 88.25 100 ILE A CA 1
ATOM 787 C C . ILE A 1 100 ? -0.997 -5.823 -6.913 1.00 88.25 100 ILE A C 1
ATOM 789 O O . ILE A 1 100 ? 0.009 -6.042 -7.583 1.00 88.25 100 ILE A O 1
ATOM 793 N N . ALA A 1 101 ? -2.140 -5.429 -7.482 1.00 85.44 101 ALA A N 1
ATOM 794 C CA . ALA A 1 101 ? -2.273 -5.259 -8.927 1.00 85.44 101 ALA A CA 1
ATOM 795 C C . ALA A 1 101 ? -1.277 -4.227 -9.485 1.00 85.44 101 ALA A C 1
ATOM 797 O O . ALA A 1 101 ? -0.649 -4.484 -10.507 1.00 85.44 101 ALA A O 1
ATOM 798 N N . ILE A 1 102 ? -1.077 -3.093 -8.800 1.00 82.69 102 ILE A N 1
ATOM 799 C CA . ILE A 1 102 ? -0.074 -2.090 -9.194 1.00 82.69 102 ILE A CA 1
ATOM 800 C C . ILE A 1 102 ? 1.334 -2.691 -9.160 1.00 82.69 102 ILE A C 1
ATOM 802 O O . ILE A 1 102 ? 2.120 -2.419 -10.065 1.00 82.69 102 ILE A O 1
ATOM 806 N N . LEU A 1 103 ? 1.660 -3.504 -8.153 1.00 82.94 103 LEU A N 1
ATOM 807 C CA . LEU A 1 103 ? 2.963 -4.160 -8.065 1.00 82.94 103 LEU A CA 1
ATOM 808 C C . LEU A 1 103 ? 3.172 -5.157 -9.220 1.00 82.94 103 LEU A C 1
ATOM 810 O O . LEU A 1 103 ? 4.203 -5.096 -9.891 1.00 82.94 103 LEU A O 1
ATOM 814 N N . HIS A 1 104 ? 2.184 -6.007 -9.516 1.00 83.12 104 HIS A N 1
ATOM 815 C CA . HIS A 1 104 ? 2.256 -6.952 -10.640 1.00 83.12 104 HIS A CA 1
ATOM 816 C C . HIS A 1 104 ? 2.291 -6.260 -12.004 1.00 83.12 104 HIS A C 1
ATOM 818 O O . HIS A 1 104 ? 3.014 -6.711 -12.884 1.00 83.12 104 HIS A O 1
ATOM 824 N N . GLU A 1 105 ? 1.569 -5.150 -12.196 1.00 79.62 105 GLU A N 1
ATOM 825 C CA . GLU A 1 105 ? 1.622 -4.351 -13.435 1.00 79.62 105 GLU A CA 1
ATOM 826 C C . GLU A 1 105 ? 3.039 -3.814 -13.725 1.00 79.62 105 GLU A C 1
ATOM 828 O O . GLU A 1 105 ? 3.341 -3.420 -14.854 1.00 79.62 105 GLU A O 1
ATOM 833 N N . ARG A 1 106 ? 3.908 -3.765 -12.710 1.00 76.38 106 ARG A N 1
ATOM 834 C CA . ARG A 1 106 ? 5.244 -3.156 -12.777 1.00 76.38 106 ARG A CA 1
ATOM 835 C C . ARG A 1 106 ? 6.363 -4.176 -12.914 1.00 76.38 106 ARG A C 1
ATOM 837 O O . ARG A 1 106 ? 7.466 -3.801 -13.303 1.00 76.38 106 ARG A O 1
ATOM 844 N N . TRP A 1 107 ? 6.067 -5.442 -12.647 1.00 76.88 107 TRP A N 1
ATOM 845 C CA . TRP A 1 107 ? 7.008 -6.544 -12.765 1.00 76.88 107 TRP A CA 1
ATOM 846 C C . TRP A 1 107 ? 6.573 -7.499 -13.870 1.00 76.88 107 TRP A C 1
ATOM 848 O O . TRP A 1 107 ? 5.405 -7.881 -13.913 1.00 76.88 107 TRP A O 1
ATOM 858 N N . PRO A 1 108 ? 7.483 -7.929 -14.757 1.00 81.38 108 PRO A N 1
ATOM 859 C CA . PRO A 1 108 ? 7.128 -8.865 -15.811 1.00 81.38 108 PRO A CA 1
ATOM 860 C C . PRO A 1 108 ? 6.606 -10.176 -15.210 1.00 81.38 108 PRO A C 1
ATOM 862 O O . PRO A 1 108 ? 7.326 -10.875 -14.505 1.00 81.38 108 PRO A O 1
ATOM 865 N N . GLN A 1 109 ? 5.354 -10.512 -15.519 1.00 83.62 109 GLN A N 1
ATOM 866 C CA . GLN A 1 109 ? 4.672 -11.717 -15.023 1.00 83.62 109 GLN A CA 1
ATOM 867 C C . GLN A 1 109 ? 4.864 -12.931 -15.949 1.00 83.62 109 GLN A C 1
ATOM 869 O O . GLN A 1 109 ? 4.326 -14.006 -15.706 1.00 83.62 109 GLN A O 1
ATOM 874 N N . SER A 1 110 ? 5.595 -12.767 -17.053 1.00 87.69 110 SER A N 1
ATOM 875 C CA . SER A 1 110 ? 5.896 -13.836 -18.009 1.00 87.69 110 SER A CA 1
ATOM 876 C C . SER A 1 110 ? 7.260 -13.626 -18.651 1.00 87.69 110 SER A C 1
ATOM 878 O O . SER A 1 110 ? 7.787 -12.511 -18.678 1.00 87.69 110 SER A O 1
ATOM 880 N N . PHE A 1 111 ? 7.808 -14.697 -19.224 1.00 86.19 111 PHE A N 1
ATOM 881 C CA . PHE A 1 111 ? 9.075 -14.643 -19.948 1.00 86.19 111 PHE A CA 1
ATOM 882 C C . PHE A 1 111 ? 9.041 -13.647 -21.120 1.00 86.19 111 PHE A C 1
ATOM 884 O O . PHE A 1 111 ? 9.995 -12.904 -21.322 1.00 86.19 111 PHE A O 1
ATOM 891 N N . GLU A 1 112 ? 7.925 -13.556 -21.849 1.00 90.19 112 GLU A N 1
ATOM 892 C CA . GLU A 1 112 ? 7.768 -12.591 -22.947 1.00 90.19 112 GLU A CA 1
ATOM 893 C C . GLU A 1 112 ? 7.778 -11.139 -22.457 1.00 90.19 112 GLU A C 1
ATOM 895 O O . GLU A 1 112 ? 8.429 -10.279 -23.055 1.00 90.19 112 GLU A O 1
ATOM 900 N N . GLN A 1 113 ? 7.083 -10.854 -21.348 1.00 84.81 113 GLN A N 1
ATOM 901 C CA . GLN A 1 113 ? 7.111 -9.528 -20.725 1.00 84.81 113 GLN A CA 1
ATOM 902 C C . GLN A 1 113 ? 8.512 -9.190 -20.213 1.00 84.81 113 GLN A C 1
ATOM 904 O O . GLN A 1 113 ? 8.971 -8.061 -20.377 1.00 84.81 113 GLN A O 1
ATOM 909 N N . TRP A 1 114 ? 9.202 -10.173 -19.633 1.00 85.06 114 TRP A N 1
ATOM 910 C CA . TRP A 1 114 ? 10.576 -10.027 -19.167 1.00 85.06 114 TRP A CA 1
ATOM 911 C C . TRP A 1 114 ? 11.522 -9.711 -20.326 1.00 85.06 114 TRP A C 1
ATOM 913 O O . TRP A 1 114 ? 12.309 -8.772 -20.220 1.00 85.06 114 TRP A O 1
ATOM 923 N N . LEU A 1 115 ? 11.397 -10.428 -21.447 1.00 88.81 115 LEU A N 1
ATOM 924 C CA . LEU A 1 115 ? 12.215 -10.217 -22.639 1.00 88.81 115 LEU A CA 1
ATOM 925 C C . LEU A 1 115 ? 11.978 -8.830 -23.240 1.00 88.81 115 LEU A C 1
ATOM 927 O O . LEU A 1 115 ? 12.936 -8.145 -23.592 1.00 88.81 115 LEU A O 1
ATOM 931 N N . ARG A 1 116 ? 10.715 -8.386 -23.308 1.00 86.25 116 ARG A N 1
ATOM 932 C CA . ARG A 1 116 ? 10.367 -7.029 -23.753 1.00 86.25 116 ARG A CA 1
ATOM 933 C C . ARG A 1 116 ? 11.016 -5.971 -22.863 1.00 86.25 116 ARG A C 1
ATOM 935 O O . ARG A 1 116 ? 11.683 -5.082 -23.382 1.00 86.25 116 ARG A O 1
ATOM 942 N N . ALA A 1 117 ? 10.880 -6.107 -21.544 1.00 80.06 117 ALA A N 1
ATOM 943 C CA . ALA A 1 117 ? 11.503 -5.190 -20.594 1.00 80.06 117 ALA A CA 1
ATOM 944 C C . ALA A 1 117 ? 13.039 -5.181 -20.734 1.00 80.06 117 ALA A C 1
ATOM 946 O O . ALA A 1 117 ? 13.652 -4.117 -20.731 1.00 80.06 117 ALA A O 1
ATOM 947 N N . HIS A 1 118 ? 13.669 -6.345 -20.927 1.00 83.12 118 HIS A N 1
ATOM 948 C CA . HIS A 1 118 ? 15.118 -6.448 -21.139 1.00 83.12 118 HIS A CA 1
ATOM 949 C C . HIS A 1 118 ? 15.571 -5.795 -22.446 1.00 83.12 118 HIS A C 1
ATOM 951 O O . HIS A 1 118 ? 16.589 -5.103 -22.459 1.00 83.12 118 HIS A O 1
ATOM 957 N N . ALA A 1 119 ? 14.815 -5.969 -23.531 1.00 85.75 119 ALA A N 1
ATOM 958 C CA . ALA A 1 119 ? 15.108 -5.325 -24.805 1.00 85.75 119 ALA A CA 1
ATOM 959 C C . ALA A 1 119 ? 15.015 -3.794 -24.687 1.00 85.75 119 ALA A C 1
ATOM 961 O O . ALA A 1 119 ? 15.940 -3.094 -25.097 1.00 85.75 119 ALA A O 1
ATOM 962 N N . GLU A 1 120 ? 13.963 -3.272 -24.046 1.00 82.25 120 GLU A N 1
ATOM 963 C CA . GLU A 1 120 ? 13.819 -1.834 -23.769 1.00 82.25 120 GLU A CA 1
ATOM 964 C C . GLU A 1 120 ? 15.015 -1.292 -22.965 1.00 82.25 120 GLU A C 1
ATOM 966 O O . GLU A 1 120 ? 15.586 -0.257 -23.310 1.00 82.25 120 GLU A O 1
ATOM 971 N N . LEU A 1 121 ? 15.457 -2.026 -21.939 1.00 79.31 121 LEU A N 1
ATOM 972 C CA . LEU A 1 121 ? 16.618 -1.650 -21.129 1.00 79.31 121 LEU A CA 1
ATOM 973 C C . LEU A 1 121 ? 17.931 -1.691 -21.911 1.00 79.31 121 LEU A C 1
ATOM 975 O O . LEU A 1 121 ? 18.767 -0.813 -21.703 1.00 79.31 121 LEU A O 1
ATOM 979 N N . SER A 1 122 ? 18.119 -2.660 -22.812 1.00 82.94 122 SER A N 1
ATOM 980 C CA . SER A 1 122 ? 19.322 -2.718 -23.652 1.00 82.94 122 SER A CA 1
ATOM 981 C C . SER A 1 122 ? 19.434 -1.512 -24.585 1.00 82.94 122 SER A C 1
ATOM 983 O O . SER A 1 122 ? 20.514 -0.937 -24.691 1.00 82.94 122 SER A O 1
ATOM 985 N N . VAL A 1 123 ? 18.315 -1.054 -25.161 1.00 82.94 123 VAL A N 1
ATOM 986 C CA . VAL A 1 123 ? 18.286 0.149 -26.008 1.00 82.94 123 VAL A CA 1
ATOM 987 C C . VAL A 1 123 ? 18.702 1.374 -25.198 1.00 82.94 123 VAL A C 1
ATOM 989 O O . VAL A 1 123 ? 19.588 2.115 -25.617 1.00 82.94 123 VAL A O 1
ATOM 992 N N . ILE A 1 124 ? 18.139 1.545 -23.998 1.00 76.75 124 ILE A N 1
ATOM 993 C CA . ILE A 1 124 ? 18.492 2.667 -23.117 1.00 76.75 124 ILE A CA 1
ATOM 994 C C . ILE A 1 124 ? 19.972 2.585 -22.715 1.00 76.75 124 ILE A C 1
ATOM 996 O O . ILE A 1 124 ? 20.679 3.589 -22.757 1.00 76.75 124 ILE A O 1
ATOM 1000 N N . GLN A 1 125 ? 20.472 1.403 -22.342 1.00 76.19 125 GLN A N 1
ATOM 1001 C CA . GLN A 1 125 ? 21.882 1.219 -21.982 1.00 76.19 125 GLN A CA 1
ATOM 1002 C C . GLN A 1 125 ? 22.830 1.559 -23.139 1.00 76.19 125 GLN A C 1
ATOM 1004 O O . GLN A 1 125 ? 23.890 2.146 -22.905 1.00 76.19 125 GLN A O 1
ATOM 1009 N N . ASP A 1 126 ? 22.467 1.210 -24.369 1.00 80.88 126 ASP A N 1
ATOM 1010 C CA . ASP A 1 126 ? 23.267 1.519 -25.553 1.00 80.88 126 ASP A CA 1
ATOM 1011 C C . ASP A 1 126 ? 23.227 3.018 -25.887 1.00 80.88 126 ASP A C 1
ATOM 1013 O O . ASP A 1 126 ? 24.273 3.615 -26.164 1.00 80.88 126 ASP A O 1
ATOM 1017 N N . GLU A 1 127 ? 22.064 3.663 -25.748 1.00 76.81 127 GLU A N 1
ATOM 1018 C CA . GLU A 1 127 ? 21.924 5.122 -25.849 1.00 76.81 127 GLU A CA 1
ATOM 1019 C C . GLU A 1 127 ? 22.779 5.858 -24.807 1.00 76.81 127 GLU A C 1
ATOM 1021 O O . GLU A 1 127 ? 23.414 6.864 -25.135 1.00 76.81 127 GLU A O 1
ATOM 1026 N N . GLN A 1 128 ? 22.858 5.353 -23.571 1.00 70.88 128 GLN A N 1
ATOM 1027 C CA . GLN A 1 128 ? 23.710 5.922 -22.518 1.00 70.88 128 GLN A CA 1
ATOM 1028 C C . GLN A 1 128 ? 25.206 5.793 -22.830 1.00 70.88 128 GLN A C 1
ATOM 1030 O O . GLN A 1 128 ? 25.990 6.709 -22.560 1.00 70.88 128 GLN A O 1
ATOM 1035 N N . LYS A 1 129 ? 25.622 4.656 -23.401 1.00 72.88 129 LYS A N 1
ATOM 1036 C CA . LYS A 1 129 ? 27.022 4.396 -23.778 1.00 72.88 129 LYS A CA 1
ATOM 1037 C C . LYS A 1 129 ? 27.455 5.183 -25.015 1.00 72.88 129 LYS A C 1
ATOM 1039 O O . LYS A 1 129 ? 28.661 5.301 -25.255 1.00 72.88 129 LYS A O 1
ATOM 1044 N N . HIS A 1 130 ? 26.514 5.726 -25.791 1.00 75.19 130 HIS A N 1
ATOM 1045 C CA . HIS A 1 130 ? 26.824 6.448 -27.016 1.00 75.19 130 HIS A CA 1
ATOM 1046 C C . HIS A 1 130 ? 27.686 7.701 -26.725 1.00 75.19 130 HIS A C 1
ATOM 1048 O O . HIS A 1 130 ? 27.338 8.488 -25.838 1.00 75.19 130 HIS A O 1
ATOM 1054 N N . PRO A 1 131 ? 28.794 7.943 -27.463 1.00 70.44 131 PRO A N 1
ATOM 1055 C CA . PRO A 1 131 ? 29.784 8.976 -27.120 1.00 70.44 131 PRO A CA 1
ATOM 1056 C C . PRO A 1 131 ? 29.186 10.381 -26.994 1.00 70.44 131 PRO A C 1
ATOM 1058 O O . PRO A 1 131 ? 29.611 11.169 -26.152 1.00 70.44 131 PRO A O 1
ATOM 1061 N N . ARG A 1 132 ? 28.161 10.669 -27.807 1.00 71.31 132 ARG A N 1
ATOM 1062 C CA . ARG A 1 132 ? 27.407 11.928 -27.793 1.00 71.31 132 ARG A CA 1
ATOM 1063 C C . ARG A 1 132 ? 26.709 12.182 -26.452 1.00 71.31 132 ARG A C 1
ATOM 1065 O O . ARG A 1 132 ? 26.855 13.266 -25.896 1.00 71.31 132 ARG A O 1
ATOM 1072 N N . ASN A 1 133 ? 26.001 11.189 -25.915 1.00 64.50 133 ASN A N 1
ATOM 1073 C CA . ASN A 1 133 ? 25.234 11.321 -24.668 1.00 64.50 133 ASN A CA 1
ATOM 1074 C C . ASN A 1 133 ? 26.142 11.271 -23.437 1.00 64.50 133 ASN A C 1
ATOM 1076 O O . ASN A 1 133 ? 25.935 11.996 -22.460 1.00 64.50 133 ASN A O 1
ATOM 1080 N N . ARG A 1 134 ? 27.212 10.474 -23.517 1.00 63.31 134 ARG A N 1
ATOM 1081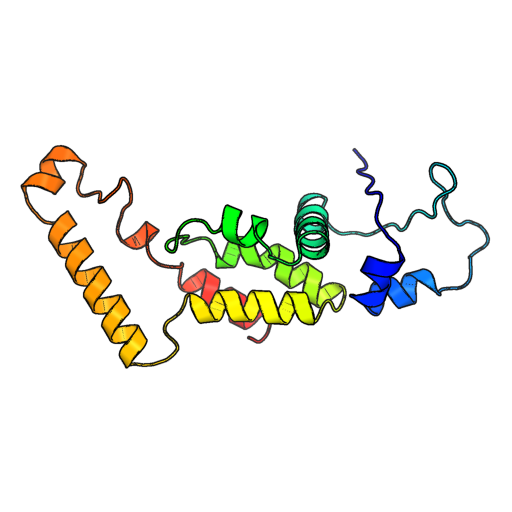 C CA . ARG A 1 134 ? 28.232 10.379 -22.471 1.00 63.31 134 ARG A CA 1
ATOM 1082 C C . ARG A 1 134 ? 28.944 11.716 -22.230 1.00 63.31 134 ARG A C 1
ATOM 1084 O O . ARG A 1 134 ? 29.222 12.050 -21.084 1.00 63.31 134 ARG A O 1
ATOM 1091 N N . ALA A 1 135 ? 29.188 12.486 -23.294 1.00 62.31 135 ALA A N 1
ATOM 1092 C CA . ALA A 1 135 ? 29.826 13.800 -23.221 1.00 62.31 135 ALA A CA 1
ATOM 1093 C C . ALA A 1 135 ? 28.858 14.950 -22.874 1.00 62.31 135 ALA A C 1
ATOM 1095 O O . ALA A 1 135 ? 29.279 15.913 -22.242 1.00 62.31 135 ALA A O 1
ATOM 1096 N N . ALA A 1 136 ? 27.581 14.867 -23.274 1.00 61.53 136 ALA A N 1
ATOM 1097 C CA . ALA A 1 136 ? 26.617 15.962 -23.109 1.00 61.53 136 ALA A CA 1
ATOM 1098 C C . ALA A 1 136 ? 25.825 15.932 -21.784 1.00 61.53 136 ALA A C 1
ATOM 1100 O O . ALA A 1 136 ? 25.454 16.993 -21.287 1.00 61.53 136 ALA A O 1
ATOM 1101 N N . GLN A 1 137 ? 25.548 14.750 -21.213 1.00 60.47 137 GLN A N 1
ATOM 1102 C CA . GLN A 1 137 ? 24.704 14.592 -20.010 1.00 60.47 137 GLN A CA 1
ATOM 1103 C C . GLN A 1 137 ? 25.228 13.527 -19.029 1.00 60.47 137 GLN A C 1
ATOM 1105 O O . GLN A 1 137 ? 24.462 12.951 -18.262 1.00 60.47 137 GLN A O 1
ATOM 1110 N N . GLY A 1 138 ? 26.524 13.199 -19.068 1.00 63.50 138 GLY A N 1
ATOM 1111 C CA . GLY A 1 138 ? 27.101 12.172 -18.188 1.00 63.50 138 GLY A CA 1
ATOM 1112 C C . GLY A 1 138 ? 26.534 10.763 -18.415 1.00 63.50 138 GLY A C 1
ATOM 1113 O O . GLY A 1 138 ? 26.663 9.906 -17.546 1.00 63.50 138 GLY A O 1
ATOM 1114 N N . GLY A 1 139 ? 25.908 10.515 -19.573 1.00 62.09 139 GLY A N 1
ATOM 1115 C CA . GLY A 1 139 ? 25.245 9.247 -19.880 1.00 62.09 139 GLY A CA 1
ATOM 1116 C C . GLY A 1 139 ? 23.825 9.119 -19.322 1.00 62.09 139 GLY A C 1
ATOM 1117 O O . GLY A 1 139 ? 23.321 8.007 -19.269 1.00 62.09 139 GLY A O 1
ATOM 1118 N N . LEU A 1 140 ? 23.167 10.204 -18.906 1.00 64.94 140 LEU A N 1
ATOM 1119 C CA . LEU A 1 140 ? 21.740 10.198 -18.556 1.00 64.94 140 LEU A CA 1
ATOM 1120 C C . LEU A 1 140 ? 20.863 10.189 -19.824 1.00 64.94 140 LEU A C 1
ATOM 1122 O O . LEU A 1 140 ? 21.253 10.739 -20.853 1.00 64.94 140 LEU A O 1
ATOM 1126 N N . VAL A 1 141 ? 19.676 9.579 -19.746 1.00 62.91 141 VAL A N 1
ATOM 1127 C CA . VAL A 1 141 ? 18.629 9.651 -20.789 1.00 62.91 141 VAL A CA 1
ATOM 1128 C C . VAL A 1 141 ? 17.377 10.218 -20.124 1.00 62.91 141 VAL A C 1
ATOM 1130 O O . VAL A 1 141 ? 16.934 9.675 -19.113 1.00 62.91 141 VAL A O 1
ATOM 1133 N N . ASP A 1 142 ? 16.851 11.333 -20.640 1.00 67.56 142 ASP A N 1
ATOM 1134 C CA . ASP A 1 142 ? 15.786 12.137 -20.005 1.00 67.56 142 ASP A CA 1
ATOM 1135 C C . ASP A 1 142 ? 16.097 12.535 -18.547 1.00 67.56 142 ASP A C 1
ATOM 1137 O O . ASP A 1 142 ? 15.220 12.590 -17.686 1.00 67.56 142 ASP A O 1
ATOM 1141 N N . GLY A 1 143 ? 17.377 12.780 -18.246 1.00 70.88 143 GLY A N 1
ATOM 1142 C CA . GLY A 1 143 ? 17.832 13.162 -16.906 1.00 70.88 143 GLY A CA 1
ATOM 1143 C C . GLY A 1 143 ? 17.872 12.026 -15.878 1.00 70.88 143 GLY A C 1
ATOM 1144 O O . GLY A 1 143 ? 18.188 12.304 -14.726 1.00 70.88 143 GLY A O 1
ATOM 1145 N N . LYS A 1 144 ? 17.597 10.772 -16.273 1.00 70.31 144 LYS A N 1
ATOM 1146 C CA . LYS A 1 144 ? 17.653 9.595 -15.390 1.00 70.31 144 LYS A CA 1
ATOM 1147 C C . LYS A 1 144 ? 18.693 8.563 -15.831 1.00 70.31 144 LYS A C 1
ATOM 1149 O O . LYS A 1 144 ? 18.934 8.357 -17.029 1.00 70.31 144 LYS A O 1
ATOM 1154 N N . ALA A 1 145 ? 19.283 7.873 -14.860 1.00 71.25 145 ALA A N 1
ATOM 1155 C CA . ALA A 1 145 ? 20.140 6.710 -15.081 1.00 71.25 145 ALA A CA 1
ATOM 1156 C C . ALA A 1 145 ? 19.310 5.424 -15.279 1.00 71.25 145 ALA A C 1
ATOM 1158 O O . ALA A 1 145 ? 18.174 5.344 -14.831 1.00 71.25 145 ALA A O 1
ATOM 1159 N N . VAL A 1 146 ? 19.863 4.375 -15.907 1.00 70.31 146 VAL A N 1
ATOM 1160 C CA . VAL A 1 146 ? 19.127 3.111 -16.153 1.00 70.31 146 VAL A CA 1
ATOM 1161 C C . VAL A 1 146 ? 18.593 2.469 -14.867 1.00 70.31 146 VAL A C 1
ATOM 1163 O O . VAL A 1 146 ? 17.466 1.988 -14.852 1.00 70.31 146 VAL A O 1
ATOM 1166 N N . HIS A 1 147 ? 19.370 2.478 -13.782 1.00 71.62 147 HIS A N 1
ATOM 1167 C CA . HIS A 1 147 ? 18.957 1.876 -12.509 1.00 71.62 147 HIS A CA 1
ATOM 1168 C C . HIS A 1 147 ? 17.822 2.656 -11.827 1.00 71.62 147 HIS A C 1
ATOM 1170 O O . HIS A 1 147 ? 16.973 2.053 -11.188 1.00 71.62 147 HIS A O 1
ATOM 1176 N N . GLU A 1 148 ? 17.734 3.970 -12.050 1.00 72.19 148 GLU A N 1
ATOM 1177 C CA . GLU A 1 148 ? 16.611 4.809 -11.602 1.00 72.19 148 GLU A CA 1
ATOM 1178 C C . GLU A 1 148 ? 15.342 4.563 -12.429 1.00 72.19 148 GLU A C 1
ATOM 1180 O O . GLU A 1 148 ? 14.295 5.159 -12.172 1.00 72.19 148 GLU A O 1
ATOM 1185 N N . ARG A 1 149 ? 15.441 3.727 -13.473 1.00 68.69 149 ARG A N 1
ATOM 1186 C CA . ARG A 1 149 ? 14.331 3.385 -14.357 1.00 68.69 149 ARG A CA 1
ATOM 1187 C C . ARG A 1 149 ? 13.705 2.030 -14.097 1.00 68.69 149 ARG A C 1
ATOM 1189 O O . ARG A 1 149 ? 12.649 1.747 -14.664 1.00 68.69 149 ARG A O 1
ATOM 1196 N N . MET A 1 150 ? 14.316 1.230 -13.235 1.00 70.50 150 MET A N 1
ATOM 1197 C CA . MET A 1 150 ? 13.834 -0.096 -12.876 1.00 70.50 150 MET A CA 1
ATOM 1198 C C . MET A 1 150 ? 13.293 -0.084 -11.443 1.00 70.50 150 MET A C 1
ATOM 1200 O O . MET A 1 150 ? 13.911 0.545 -10.589 1.00 70.50 150 MET A O 1
ATOM 1204 N N . PRO A 1 151 ? 12.169 -0.765 -11.158 1.00 72.38 151 PRO A N 1
ATOM 1205 C CA . PRO A 1 151 ? 11.729 -0.979 -9.781 1.00 72.38 151 PRO A CA 1
ATOM 1206 C C . PRO A 1 151 ? 12.834 -1.678 -8.980 1.00 72.38 151 PRO A C 1
ATOM 1208 O O . PRO A 1 151 ? 13.462 -2.612 -9.484 1.00 72.38 151 PRO A O 1
ATOM 1211 N N . GLU A 1 152 ? 13.077 -1.230 -7.747 1.00 80.94 152 GLU A N 1
ATOM 1212 C CA . GLU A 1 152 ? 14.155 -1.781 -6.928 1.00 80.94 152 GLU A CA 1
ATOM 1213 C C . GLU A 1 152 ? 13.818 -3.233 -6.515 1.00 80.94 152 GLU A C 1
ATOM 1215 O O . GLU A 1 152 ? 12.787 -3.476 -5.872 1.00 80.94 152 GLU A O 1
ATOM 1220 N N . PRO A 1 153 ? 14.635 -4.228 -6.922 1.00 81.38 153 PRO A N 1
ATOM 1221 C CA . PRO A 1 153 ? 14.318 -5.642 -6.742 1.00 81.38 153 PRO A CA 1
ATOM 1222 C C . PRO A 1 153 ? 14.242 -6.056 -5.275 1.00 81.38 153 PRO A C 1
ATOM 1224 O O . PRO A 1 153 ? 13.365 -6.840 -4.911 1.00 81.38 153 PRO A O 1
ATOM 1227 N N . CYS A 1 154 ? 15.134 -5.551 -4.421 1.00 84.44 154 CYS A N 1
ATOM 1228 C CA . CYS A 1 154 ? 15.197 -5.984 -3.028 1.00 84.44 154 CYS A CA 1
ATOM 1229 C C . CYS A 1 154 ? 13.963 -5.516 -2.247 1.00 84.44 154 CYS A C 1
ATOM 1231 O O . CYS A 1 154 ? 13.404 -6.278 -1.460 1.00 84.44 154 CYS A O 1
ATOM 1233 N N . ALA A 1 155 ? 13.499 -4.296 -2.497 1.00 84.25 155 ALA A N 1
ATOM 1234 C CA . ALA A 1 155 ? 12.317 -3.695 -1.908 1.00 84.25 155 ALA A CA 1
ATOM 1235 C C . ALA A 1 155 ? 11.052 -4.407 -2.384 1.00 84.25 155 ALA A C 1
ATOM 1237 O O . ALA A 1 155 ? 10.165 -4.653 -1.573 1.00 84.25 155 ALA A O 1
ATOM 1238 N N . ALA A 1 156 ? 10.982 -4.800 -3.660 1.00 84.50 156 ALA A N 1
ATOM 1239 C CA . ALA A 1 156 ? 9.872 -5.601 -4.174 1.00 84.50 156 ALA A CA 1
ATOM 1240 C C . ALA A 1 156 ? 9.823 -7.000 -3.531 1.00 84.50 156 ALA A C 1
ATOM 1242 O O . ALA A 1 156 ? 8.761 -7.422 -3.078 1.00 84.50 156 ALA A O 1
ATOM 1243 N N . ILE A 1 157 ? 10.966 -7.693 -3.430 1.00 86.69 157 ILE A N 1
ATOM 1244 C CA . ILE A 1 157 ? 11.059 -9.008 -2.770 1.00 86.69 157 ILE A CA 1
ATOM 1245 C C . ILE A 1 157 ? 10.672 -8.895 -1.295 1.00 86.69 157 ILE A C 1
ATOM 1247 O O . ILE A 1 157 ? 9.891 -9.700 -0.795 1.00 86.69 157 ILE A O 1
ATOM 1251 N N . ARG A 1 158 ? 11.189 -7.880 -0.600 1.00 88.56 158 ARG A N 1
ATOM 1252 C CA . ARG A 1 158 ? 10.867 -7.641 0.806 1.00 88.56 158 ARG A CA 1
ATOM 1253 C C . ARG A 1 158 ? 9.387 -7.326 0.998 1.00 88.56 158 ARG A C 1
ATOM 1255 O O . ARG A 1 158 ? 8.770 -7.878 1.896 1.00 88.56 158 ARG A O 1
ATOM 1262 N N . PHE A 1 159 ? 8.807 -6.495 0.134 1.00 88.81 159 PHE A N 1
ATOM 1263 C CA . PHE A 1 159 ? 7.375 -6.204 0.149 1.00 88.81 159 PHE A CA 1
ATOM 1264 C C . PHE A 1 159 ? 6.543 -7.484 -0.008 1.00 88.81 159 PHE A C 1
ATOM 1266 O O . PHE A 1 159 ? 5.604 -7.703 0.753 1.00 88.81 159 PHE A O 1
ATOM 1273 N N . ALA A 1 160 ? 6.900 -8.340 -0.967 1.00 88.56 160 ALA A N 1
ATOM 1274 C CA . ALA A 1 160 ? 6.231 -9.621 -1.186 1.00 88.56 160 ALA A CA 1
ATOM 1275 C C . ALA A 1 160 ? 6.314 -10.532 0.053 1.00 88.56 160 ALA A C 1
ATOM 1277 O O . ALA A 1 160 ? 5.306 -11.080 0.490 1.00 88.56 160 ALA A O 1
ATOM 1278 N N . GLN A 1 161 ? 7.493 -10.620 0.678 1.00 90.06 161 GLN A N 1
ATOM 1279 C CA . GLN A 1 161 ? 7.704 -11.394 1.907 1.00 90.06 161 GLN A CA 1
ATOM 1280 C C . GLN A 1 161 ? 6.910 -10.850 3.101 1.00 90.06 161 GLN A C 1
ATOM 1282 O O . GLN A 1 161 ? 6.294 -11.627 3.827 1.00 90.06 161 GLN A O 1
ATOM 1287 N N . ASP A 1 162 ? 6.918 -9.531 3.305 1.00 91.50 162 ASP A N 1
ATOM 1288 C CA . ASP A 1 162 ? 6.284 -8.882 4.460 1.00 91.50 162 ASP A CA 1
ATOM 1289 C C . ASP A 1 162 ? 4.749 -8.983 4.413 1.00 91.50 162 ASP A C 1
ATOM 1291 O O . ASP A 1 162 ? 4.092 -8.955 5.456 1.00 91.50 162 ASP A O 1
ATOM 1295 N N . TYR A 1 163 ? 4.169 -9.094 3.213 1.00 90.19 163 TYR A N 1
ATOM 1296 C CA . TYR A 1 163 ? 2.720 -9.053 3.016 1.00 90.19 163 TYR A CA 1
ATOM 1297 C C . TYR A 1 163 ? 2.108 -10.313 2.407 1.00 90.19 163 TYR A C 1
ATOM 1299 O O . TYR A 1 163 ? 0.894 -10.293 2.191 1.00 90.19 163 TYR A O 1
ATOM 1307 N N . ASP A 1 164 ? 2.892 -11.365 2.168 1.00 87.44 164 ASP A N 1
ATOM 1308 C CA . ASP A 1 164 ? 2.459 -12.625 1.543 1.00 87.44 164 ASP A CA 1
ATOM 1309 C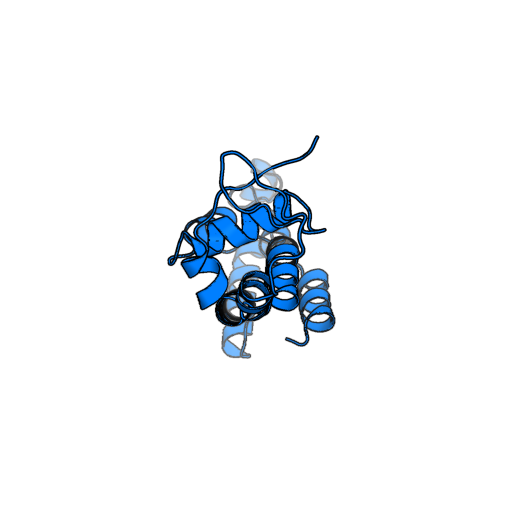 C . ASP A 1 164 ? 1.749 -12.375 0.199 1.00 87.44 164 ASP A C 1
ATOM 1311 O O . ASP A 1 164 ? 0.530 -12.530 0.063 1.00 87.44 164 ASP A O 1
ATOM 1315 N N . VAL A 1 165 ? 2.518 -11.846 -0.759 1.00 81.81 165 VAL A N 1
ATOM 1316 C CA . VAL A 1 165 ? 2.075 -11.468 -2.115 1.00 81.81 165 VAL A CA 1
ATOM 1317 C C . VAL A 1 165 ? 2.956 -12.129 -3.163 1.00 81.81 165 VAL A C 1
ATOM 1319 O O . VAL A 1 165 ? 4.189 -12.135 -2.959 1.00 81.81 165 VAL A O 1
#